Protein AF-A0A917JTC0-F1 (afdb_monomer_lite)

Organism: NCBI:txid89367

Sequence (74 aa):
MVHHLQPGQSEAKDNGERLGCSAGGRLVQLRRRVSEPGFVVTVDAEPRPDVPAELITHDWAAANAAFDRLMRAY

pLDDT: mean 87.59, std 10.24, range [42.22, 95.88]

Radius of gyration: 11.61 Å; chains: 1; bounding box: 26×24×26 Å

Structure (mmCIF, N/CA/C/O backbone):
data_AF-A0A917JTC0-F1
#
_entry.id   AF-A0A917JTC0-F1
#
loop_
_atom_site.group_PDB
_atom_site.id
_atom_site.type_symbol
_atom_site.label_atom_id
_atom_site.label_alt_id
_atom_site.label_comp_id
_atom_site.label_asym_id
_atom_site.label_entity_id
_atom_site.label_seq_id
_atom_site.pdbx_PDB_ins_code
_atom_site.Cartn_x
_atom_site.Cartn_y
_atom_site.Cartn_z
_atom_site.occupancy
_atom_site.B_iso_or_equiv
_atom_site.auth_seq_id
_atom_site.auth_comp_id
_atom_site.auth_asym_id
_atom_site.auth_atom_id
_atom_site.pdbx_PDB_model_num
ATOM 1 N N . MET A 1 1 ? 11.890 17.463 1.749 1.00 42.22 1 MET A N 1
ATOM 2 C CA . MET A 1 1 ? 13.025 16.594 1.384 1.00 42.22 1 MET A CA 1
ATOM 3 C C . MET A 1 1 ? 12.425 15.397 0.664 1.00 42.22 1 MET A C 1
ATOM 5 O O . MET A 1 1 ? 11.690 14.646 1.287 1.00 42.22 1 MET A O 1
ATOM 9 N N . VAL A 1 2 ? 12.569 15.321 -0.660 1.00 49.34 2 VAL A N 1
ATOM 10 C CA . VAL A 1 2 ? 12.088 14.166 -1.435 1.00 49.34 2 VAL A CA 1
ATOM 11 C C . VAL A 1 2 ? 13.116 13.066 -1.209 1.00 49.34 2 VAL A C 1
ATOM 13 O O . VAL A 1 2 ? 14.276 13.233 -1.586 1.00 49.34 2 VAL A O 1
ATOM 16 N N . HIS A 1 3 ? 12.734 12.006 -0.504 1.00 59.28 3 HIS A N 1
ATOM 17 C CA . HIS A 1 3 ? 13.603 10.853 -0.312 1.00 59.28 3 HIS A CA 1
ATOM 18 C C . HIS A 1 3 ? 13.891 10.244 -1.693 1.00 59.28 3 HIS A C 1
ATOM 20 O O . HIS A 1 3 ? 12.967 9.839 -2.396 1.00 59.28 3 HIS A O 1
ATOM 26 N N . HIS A 1 4 ? 15.163 10.239 -2.110 1.00 74.62 4 HIS A N 1
ATOM 27 C CA . HIS A 1 4 ? 15.639 9.582 -3.336 1.00 74.62 4 HIS A CA 1
ATOM 28 C C . HIS A 1 4 ? 15.622 8.057 -3.132 1.00 74.62 4 HIS A C 1
ATOM 30 O O . HIS A 1 4 ? 16.669 7.419 -3.052 1.00 74.62 4 HIS A O 1
ATOM 36 N N . LEU A 1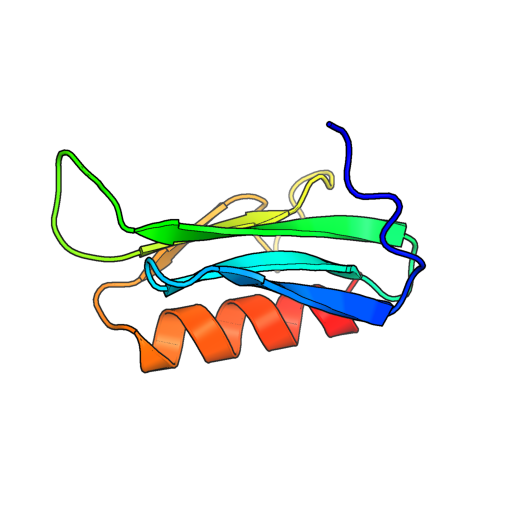 5 ? 14.437 7.468 -2.981 1.00 86.50 5 LEU A N 1
ATOM 37 C CA . LEU A 1 5 ? 14.293 6.017 -2.930 1.00 86.50 5 LEU A CA 1
ATOM 38 C C . LEU A 1 5 ? 14.521 5.456 -4.334 1.00 86.50 5 LEU A C 1
ATOM 40 O O . LEU A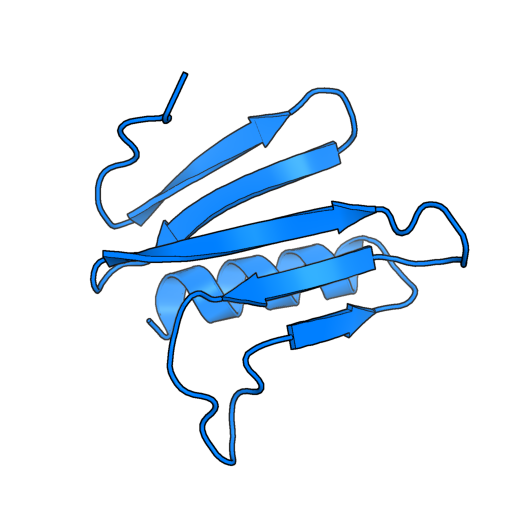 1 5 ? 13.833 5.830 -5.286 1.00 86.50 5 LEU A O 1
ATOM 44 N N . GLN A 1 6 ? 15.496 4.561 -4.463 1.00 91.00 6 GLN A N 1
ATOM 45 C CA . GLN A 1 6 ? 15.695 3.797 -5.690 1.00 91.00 6 GLN A CA 1
ATOM 46 C C . GLN A 1 6 ? 14.618 2.707 -5.813 1.00 91.00 6 GLN A C 1
ATOM 48 O O . GLN A 1 6 ? 14.072 2.281 -4.792 1.00 91.00 6 GLN A O 1
ATOM 53 N N . PRO A 1 7 ? 14.316 2.218 -7.029 1.00 92.00 7 PRO A N 1
ATOM 54 C CA . PRO A 1 7 ? 13.385 1.109 -7.210 1.00 92.00 7 PRO A CA 1
ATOM 55 C C . PRO A 1 7 ? 13.730 -0.098 -6.327 1.00 92.00 7 PRO A C 1
ATOM 57 O O . PRO A 1 7 ? 14.887 -0.507 -6.225 1.00 92.00 7 PRO A O 1
ATOM 60 N N . GLY A 1 8 ? 12.717 -0.648 -5.663 1.00 91.50 8 GLY A N 1
ATOM 61 C CA . GLY A 1 8 ? 12.832 -1.713 -4.668 1.00 91.50 8 GLY A CA 1
ATOM 62 C C . GLY A 1 8 ? 13.193 -1.251 -3.249 1.00 91.50 8 GLY A C 1
ATOM 63 O O . GLY A 1 8 ? 13.180 -2.076 -2.335 1.00 91.50 8 GLY A O 1
ATOM 64 N N . GLN A 1 9 ? 13.495 0.031 -3.023 1.00 94.00 9 GLN A N 1
ATOM 65 C CA . GLN A 1 9 ? 13.823 0.544 -1.691 1.00 94.00 9 GLN A CA 1
ATOM 66 C C . GLN A 1 9 ? 12.590 1.049 -0.952 1.00 94.00 9 GLN A C 1
ATOM 68 O O . GLN A 1 9 ? 11.695 1.666 -1.526 1.00 94.00 9 GLN A O 1
ATOM 73 N N . SER A 1 10 ? 12.586 0.853 0.363 1.00 93.81 10 SER A N 1
ATOM 74 C CA . SER A 1 10 ? 11.605 1.459 1.253 1.00 93.81 10 SER A CA 1
ATOM 75 C C . SER A 1 10 ? 12.244 1.888 2.558 1.00 93.81 10 SER A C 1
ATOM 77 O O . SER A 1 10 ? 13.179 1.250 3.036 1.00 93.81 10 SER A O 1
ATOM 79 N N . GLU A 1 11 ? 11.671 2.913 3.161 1.00 93.62 11 GLU A N 1
ATOM 80 C CA . GLU A 1 11 ? 11.981 3.379 4.499 1.00 93.62 11 GLU A CA 1
ATOM 81 C C . GLU A 1 11 ? 10.745 3.274 5.395 1.00 93.62 11 GLU A C 1
ATOM 83 O O . GLU A 1 11 ? 9.601 3.403 4.945 1.00 93.62 11 GLU A O 1
ATOM 88 N N . ALA A 1 12 ? 10.991 3.032 6.678 1.00 91.88 12 ALA A N 1
ATOM 89 C CA . ALA A 1 12 ? 9.986 3.094 7.723 1.00 91.88 12 ALA A CA 1
ATOM 90 C C . ALA A 1 12 ? 10.304 4.285 8.626 1.00 91.88 12 ALA A C 1
ATOM 92 O O . ALA A 1 12 ? 11.460 4.514 8.979 1.00 91.88 12 ALA A O 1
ATOM 93 N N . LYS A 1 13 ? 9.273 5.041 8.983 1.00 87.62 13 LYS A N 1
ATOM 94 C CA . LYS A 1 13 ? 9.354 6.151 9.927 1.00 87.62 13 LYS A CA 1
ATOM 95 C C . LYS A 1 13 ? 8.984 5.677 11.328 1.00 87.62 13 LYS A C 1
ATOM 97 O O . LYS A 1 13 ? 8.216 4.730 11.495 1.00 87.62 13 LYS A O 1
ATOM 102 N N . ASP A 1 14 ? 9.447 6.409 12.336 1.00 82.88 14 ASP A N 1
ATOM 103 C CA . ASP A 1 14 ? 9.217 6.091 13.754 1.00 82.88 14 ASP A CA 1
ATOM 104 C C . ASP A 1 14 ? 7.733 6.114 14.160 1.00 82.88 14 ASP A C 1
ATOM 106 O O . ASP A 1 14 ? 7.331 5.497 15.143 1.00 82.88 14 ASP A O 1
ATOM 110 N N . ASN A 1 15 ? 6.891 6.804 13.386 1.00 80.12 15 ASN A N 1
ATOM 111 C CA . ASN A 1 15 ? 5.440 6.852 13.576 1.00 80.12 15 ASN A CA 1
ATOM 112 C C . ASN A 1 15 ? 4.696 5.651 12.957 1.00 80.12 15 ASN A C 1
ATOM 114 O O . ASN A 1 15 ? 3.463 5.621 12.982 1.00 80.12 15 ASN A O 1
ATOM 118 N N . GLY A 1 16 ? 5.419 4.681 12.389 1.00 81.62 16 GLY A N 1
ATOM 119 C CA . GLY A 1 16 ? 4.835 3.552 11.674 1.00 81.62 16 GLY A CA 1
ATOM 120 C C . GLY A 1 16 ? 4.341 3.912 10.272 1.00 81.62 16 GLY A C 1
ATOM 121 O O . GLY A 1 16 ? 3.556 3.181 9.693 1.00 81.62 16 GLY A O 1
ATOM 122 N N . GLU A 1 17 ? 4.742 5.031 9.682 1.00 91.81 17 GLU A N 1
ATOM 123 C CA . GLU A 1 17 ? 4.523 5.240 8.249 1.00 91.81 17 GLU A CA 1
ATOM 124 C C . GLU A 1 17 ? 5.619 4.544 7.441 1.00 91.81 17 GLU A C 1
ATOM 126 O O . GLU A 1 17 ? 6.758 4.415 7.893 1.00 91.81 17 GLU A O 1
ATOM 131 N N . ARG A 1 18 ? 5.294 4.110 6.222 1.00 94.94 18 ARG A N 1
ATOM 132 C CA . ARG A 1 18 ? 6.282 3.559 5.284 1.00 94.94 18 ARG A CA 1
ATOM 133 C C . ARG A 1 18 ? 6.211 4.303 3.962 1.00 94.94 18 ARG A C 1
ATOM 135 O O . ARG A 1 18 ? 5.125 4.633 3.487 1.00 94.94 18 ARG A O 1
ATOM 142 N N . LEU A 1 19 ? 7.371 4.543 3.367 1.00 94.62 19 LEU A N 1
ATOM 143 C CA . LEU A 1 19 ? 7.515 5.123 2.038 1.00 94.62 19 LEU A CA 1
ATOM 144 C C . LEU A 1 19 ? 8.402 4.194 1.216 1.00 94.62 19 LEU A C 1
ATOM 146 O O . LEU A 1 19 ? 9.457 3.778 1.682 1.00 94.62 19 LEU A O 1
ATOM 150 N N . GLY A 1 20 ? 7.976 3.839 0.013 1.00 94.25 20 GLY A N 1
ATOM 151 C CA . GLY A 1 20 ? 8.704 2.926 -0.855 1.00 94.25 20 GLY A CA 1
ATOM 152 C C . GLY A 1 20 ? 8.682 3.368 -2.303 1.00 94.25 20 GLY A C 1
ATOM 153 O O . GLY A 1 20 ? 7.746 4.022 -2.749 1.00 94.25 20 GLY A O 1
ATOM 154 N N . CYS A 1 21 ? 9.718 2.996 -3.037 1.00 93.69 21 CYS A N 1
ATOM 155 C CA . CYS A 1 21 ? 9.741 3.019 -4.486 1.00 93.69 21 CYS A CA 1
ATOM 156 C C . CYS A 1 21 ? 9.695 1.560 -4.942 1.00 93.69 21 CYS A C 1
ATOM 158 O O . CYS A 1 21 ? 10.614 0.792 -4.669 1.00 93.69 21 CYS A O 1
ATOM 160 N N . SER A 1 22 ? 8.590 1.154 -5.556 1.00 91.88 22 SER A N 1
ATOM 161 C CA . SER A 1 22 ? 8.365 -0.208 -6.056 1.00 91.88 22 SER A CA 1
ATOM 162 C C . SER A 1 22 ? 9.371 -0.597 -7.151 1.00 91.88 22 SER A C 1
ATOM 164 O O . SER A 1 22 ? 10.151 0.237 -7.622 1.00 91.88 22 SER A O 1
ATOM 166 N N . ALA A 1 23 ? 9.411 -1.874 -7.531 1.00 87.06 23 ALA A N 1
ATOM 167 C CA . ALA A 1 23 ? 10.422 -2.411 -8.444 1.00 87.06 23 ALA A CA 1
ATOM 168 C C . ALA A 1 23 ? 10.390 -1.764 -9.843 1.00 87.06 23 ALA A C 1
ATOM 170 O O . ALA A 1 23 ? 11.441 -1.570 -10.453 1.00 87.06 23 ALA A O 1
ATOM 171 N N . GLY A 1 24 ? 9.219 -1.377 -10.340 1.00 87.25 24 GLY A N 1
ATOM 172 C CA . GLY A 1 24 ? 9.035 -0.600 -11.573 1.00 87.25 24 GLY A CA 1
ATOM 173 C C . GLY A 1 24 ? 8.909 0.908 -11.338 1.00 87.25 24 GLY A C 1
ATOM 174 O O . GLY A 1 24 ? 8.421 1.633 -12.207 1.00 87.25 24 GLY A O 1
ATOM 175 N N . GLY A 1 25 ? 9.381 1.402 -10.188 1.00 89.25 25 GLY A N 1
ATOM 176 C CA . GLY A 1 25 ? 9.629 2.825 -9.951 1.00 89.25 25 GLY A CA 1
ATOM 177 C C . GLY A 1 25 ? 8.415 3.639 -9.505 1.00 89.25 25 GLY A C 1
ATOM 178 O O . GLY A 1 25 ? 8.438 4.864 -9.606 1.00 89.25 25 GLY A O 1
ATOM 179 N N . ARG A 1 26 ? 7.340 2.995 -9.032 1.00 90.75 26 ARG A N 1
ATOM 180 C CA . ARG A 1 26 ? 6.153 3.691 -8.500 1.00 90.75 26 ARG A CA 1
ATOM 181 C C . ARG A 1 26 ? 6.279 3.963 -7.014 1.00 90.75 26 ARG A C 1
ATOM 183 O O . ARG A 1 26 ? 6.706 3.086 -6.265 1.00 90.75 26 ARG A O 1
ATOM 190 N N . LEU A 1 27 ? 5.849 5.145 -6.589 1.00 92.94 27 LEU A N 1
ATOM 191 C CA . LEU A 1 27 ? 5.809 5.509 -5.179 1.00 92.94 27 LEU A CA 1
ATOM 192 C 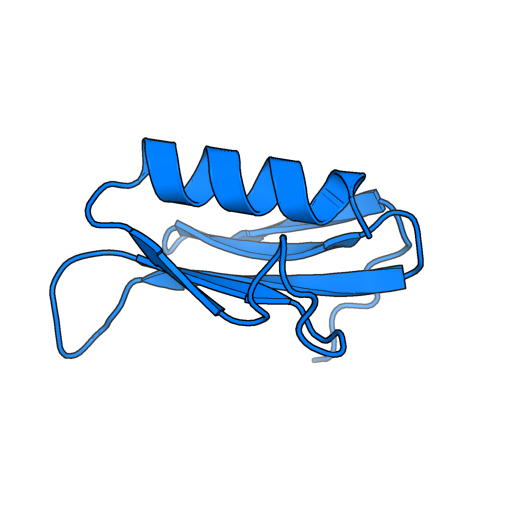C . LEU A 1 27 ? 4.706 4.724 -4.465 1.00 92.94 27 LEU A C 1
ATOM 194 O O . LEU A 1 27 ? 3.563 4.736 -4.909 1.00 92.94 27 LEU A O 1
ATOM 198 N N . VAL A 1 28 ? 5.034 4.082 -3.349 1.00 94.25 28 VAL A N 1
ATOM 199 C CA . VAL A 1 28 ? 4.095 3.382 -2.466 1.00 94.25 28 VAL A CA 1
ATOM 200 C C . VAL A 1 28 ? 4.169 4.019 -1.083 1.00 94.25 28 VAL A C 1
ATOM 202 O O . VAL A 1 28 ? 5.255 4.276 -0.564 1.00 94.25 28 VAL A O 1
ATOM 205 N N . GLN A 1 29 ? 3.023 4.287 -0.467 1.00 95.69 29 GLN A N 1
ATOM 206 C CA . GLN A 1 29 ? 2.934 4.905 0.855 1.00 95.69 29 GLN A CA 1
ATOM 207 C C . GLN A 1 29 ? 2.017 4.104 1.757 1.00 95.69 29 GLN A C 1
ATOM 209 O O . GLN A 1 29 ? 0.924 3.742 1.350 1.00 95.69 29 GLN A O 1
ATOM 214 N N . LEU A 1 30 ? 2.430 3.890 3.001 1.00 95.88 30 LEU A N 1
ATOM 215 C CA . LEU A 1 30 ? 1.580 3.412 4.083 1.00 95.88 30 LEU A CA 1
ATOM 216 C C . LEU A 1 30 ? 1.490 4.520 5.124 1.00 95.88 30 LEU A C 1
ATOM 218 O O . LEU A 1 30 ? 2.515 4.973 5.637 1.00 95.88 30 LEU A O 1
ATOM 222 N N . ARG A 1 31 ? 0.268 4.939 5.453 1.00 95.12 31 ARG A N 1
ATOM 223 C CA . ARG A 1 31 ? 0.008 5.945 6.486 1.00 95.12 31 ARG A CA 1
ATOM 224 C C . ARG A 1 31 ? -1.078 5.495 7.448 1.00 95.12 31 ARG A C 1
ATOM 226 O O . ARG A 1 31 ? -2.023 4.808 7.062 1.00 95.12 31 ARG A O 1
ATOM 233 N N . ARG A 1 32 ? -0.977 5.925 8.704 1.00 93.19 32 ARG A N 1
ATOM 234 C CA . ARG A 1 32 ? -2.076 5.796 9.665 1.00 93.19 32 ARG A CA 1
ATOM 235 C C . ARG A 1 32 ? -3.144 6.841 9.347 1.00 93.19 32 ARG A C 1
ATOM 237 O O . ARG A 1 32 ? -2.824 7.997 9.078 1.00 93.19 32 ARG A O 1
ATOM 244 N N . ARG A 1 33 ? -4.415 6.448 9.385 1.00 92.06 33 ARG A N 1
ATOM 245 C CA . ARG A 1 33 ? -5.529 7.384 9.203 1.00 92.06 33 ARG A CA 1
ATOM 246 C C . ARG A 1 33 ? -5.679 8.232 10.472 1.00 92.06 33 ARG A C 1
ATOM 248 O O . ARG A 1 33 ? -5.590 7.716 11.584 1.00 92.06 33 ARG A O 1
ATOM 255 N N . VAL A 1 34 ? -5.839 9.546 10.299 1.00 86.25 34 VAL A N 1
ATOM 256 C CA . VAL A 1 34 ? -5.901 10.510 11.418 1.00 86.25 34 VAL A CA 1
ATOM 257 C C . VAL A 1 34 ? -7.335 10.685 11.914 1.00 86.25 34 VAL A C 1
ATOM 259 O O . VAL A 1 34 ? -7.574 10.690 13.117 1.00 86.25 34 VAL A O 1
ATOM 262 N N . SER A 1 35 ? -8.289 10.805 10.990 1.00 85.56 35 SER A N 1
ATOM 263 C CA . SER A 1 35 ? -9.700 11.068 11.306 1.00 85.56 35 SER A CA 1
ATOM 264 C C . SER A 1 35 ? -10.518 9.806 11.579 1.00 85.56 35 SER A C 1
ATOM 266 O O . SER A 1 35 ? -11.617 9.897 12.114 1.00 85.56 35 SER A O 1
ATOM 268 N N . GLU A 1 36 ? -9.997 8.634 11.219 1.00 89.50 36 GLU A N 1
ATOM 269 C CA . GLU A 1 36 ? -10.690 7.352 11.334 1.00 89.50 36 GLU A CA 1
ATOM 270 C C . GLU A 1 36 ? -9.710 6.242 11.735 1.00 89.50 36 GLU A C 1
ATOM 272 O O . GLU A 1 36 ? -8.515 6.354 11.449 1.00 89.50 36 GLU A O 1
ATOM 277 N N . PRO A 1 37 ? -10.183 5.147 12.358 1.00 88.19 37 PRO A N 1
ATOM 278 C CA . PRO A 1 37 ? -9.348 3.983 12.620 1.00 88.19 37 PRO A CA 1
ATOM 279 C C . PRO A 1 37 ? -8.776 3.358 11.338 1.00 88.19 37 PRO A C 1
ATOM 281 O O . PRO A 1 37 ? -9.394 3.379 10.267 1.00 88.19 37 PRO A O 1
ATOM 284 N N . GLY A 1 38 ? -7.600 2.748 11.482 1.00 92.12 38 GLY A N 1
ATOM 285 C CA . GLY A 1 38 ? -6.943 1.970 10.436 1.00 92.12 38 GLY A CA 1
ATOM 286 C C . GLY A 1 38 ? -5.818 2.701 9.705 1.00 92.12 38 GLY A C 1
ATOM 287 O O . GLY A 1 38 ? -5.265 3.708 10.160 1.00 92.12 38 GLY A O 1
ATOM 288 N N . PHE A 1 39 ? -5.464 2.144 8.554 1.00 94.56 39 PHE A N 1
ATOM 289 C CA . PHE A 1 39 ? -4.321 2.521 7.739 1.00 94.56 39 PHE A CA 1
ATOM 290 C C . PHE A 1 39 ? -4.743 2.639 6.283 1.00 94.56 39 PHE A C 1
ATOM 292 O O . PHE A 1 39 ? -5.649 1.946 5.820 1.00 94.56 39 PHE A O 1
ATOM 299 N N . VAL A 1 40 ? -4.062 3.514 5.563 1.00 94.94 40 VAL A N 1
ATOM 300 C CA . VAL A 1 40 ? -4.219 3.683 4.126 1.00 94.94 40 VAL A CA 1
ATOM 301 C C . VAL A 1 40 ? -2.901 3.336 3.451 1.00 94.94 40 VAL A C 1
ATOM 303 O O . VAL A 1 40 ? -1.838 3.788 3.883 1.00 94.94 40 VAL A O 1
ATOM 306 N N . VAL A 1 41 ? -2.978 2.522 2.404 1.00 94.69 41 VAL A N 1
ATOM 307 C CA . VAL A 1 41 ? -1.856 2.214 1.523 1.00 94.69 41 VAL A CA 1
ATOM 308 C C . VAL A 1 41 ? -2.169 2.780 0.147 1.00 94.69 41 VAL A C 1
ATOM 310 O O . VAL A 1 41 ? -3.205 2.447 -0.420 1.00 94.69 41 VAL A O 1
ATOM 313 N N . THR A 1 42 ? -1.305 3.635 -0.389 1.00 94.88 42 THR A N 1
ATOM 314 C CA . THR A 1 42 ? -1.469 4.223 -1.723 1.00 94.88 42 THR A CA 1
ATOM 315 C C . THR A 1 42 ? -0.309 3.857 -2.634 1.00 94.88 42 THR A C 1
ATOM 317 O O . THR A 1 42 ? 0.812 3.647 -2.169 1.00 94.88 42 THR A O 1
ATOM 320 N N . VAL A 1 43 ? -0.571 3.800 -3.939 1.00 92.56 43 VAL A N 1
ATOM 321 C CA . VAL A 1 43 ? 0.449 3.692 -4.987 1.00 92.56 43 VAL A CA 1
ATOM 322 C C . VAL A 1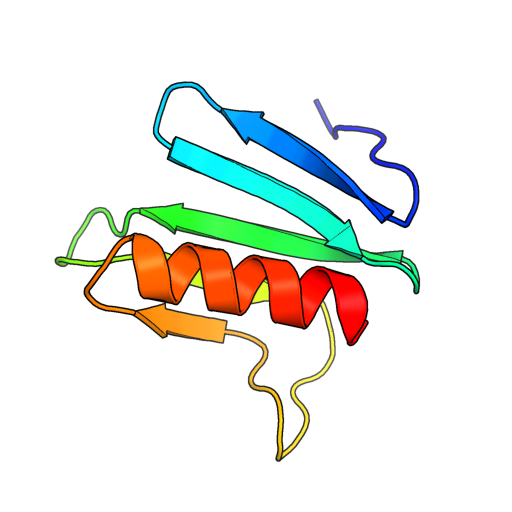 43 ? 0.226 4.773 -6.040 1.00 92.56 43 VAL A C 1
ATOM 324 O O . VAL A 1 43 ? -0.898 4.991 -6.484 1.00 92.56 43 VAL A O 1
ATOM 327 N N . ASP A 1 44 ? 1.299 5.447 -6.448 1.00 89.94 44 ASP A N 1
ATOM 328 C CA . ASP A 1 44 ? 1.295 6.443 -7.523 1.00 89.94 44 ASP A CA 1
ATOM 329 C C . ASP A 1 44 ? 1.316 5.757 -8.901 1.00 89.94 44 ASP A C 1
ATOM 331 O O . ASP A 1 44 ? 2.311 5.730 -9.638 1.00 89.94 44 ASP A O 1
ATOM 335 N N . ALA A 1 45 ? 0.208 5.086 -9.204 1.00 84.12 45 ALA A N 1
ATOM 336 C CA . ALA A 1 45 ? -0.041 4.393 -10.456 1.00 84.12 45 ALA A CA 1
ATOM 337 C C . ALA A 1 45 ? -1.512 4.545 -10.853 1.00 84.12 45 ALA A C 1
ATOM 339 O O . ALA A 1 45 ? -2.384 4.740 -10.005 1.00 84.12 45 ALA A O 1
ATOM 340 N N . GLU A 1 46 ? -1.795 4.424 -12.151 1.00 81.00 46 GLU A N 1
ATOM 341 C CA . GLU A 1 46 ? -3.178 4.356 -12.616 1.00 81.00 46 GLU A CA 1
ATOM 342 C C . GLU A 1 46 ? -3.880 3.143 -11.983 1.00 81.00 46 GLU A C 1
ATOM 344 O O . GLU A 1 46 ? -3.319 2.038 -11.999 1.00 81.00 46 GLU A O 1
ATOM 349 N N . PRO A 1 47 ? -5.090 3.321 -11.422 1.00 74.94 47 PRO A N 1
ATOM 350 C CA . PRO A 1 47 ? -5.823 2.233 -10.800 1.00 74.94 47 PRO A CA 1
ATOM 351 C C . PRO A 1 47 ? -6.122 1.148 -11.836 1.00 74.94 47 PRO A C 1
ATOM 353 O O . PRO A 1 47 ? -6.660 1.416 -12.911 1.00 74.94 47 PRO A O 1
ATOM 356 N N . ARG A 1 48 ? -5.782 -0.096 -11.496 1.00 75.19 48 ARG A N 1
ATOM 357 C CA . ARG A 1 48 ? -6.105 -1.278 -12.302 1.00 75.19 48 ARG A CA 1
ATOM 358 C C . ARG A 1 48 ? -7.285 -2.013 -11.665 1.00 75.19 48 ARG A C 1
ATOM 360 O O . ARG A 1 48 ? -7.436 -1.935 -10.446 1.00 75.19 48 ARG A O 1
ATOM 367 N N . PRO A 1 49 ? -8.080 -2.774 -12.439 1.00 70.50 49 PRO A N 1
ATOM 368 C CA . PRO A 1 49 ? -9.223 -3.521 -11.904 1.00 70.50 49 PRO A CA 1
ATOM 369 C C . PRO A 1 49 ? -8.858 -4.414 -10.708 1.00 70.50 49 PRO A C 1
ATOM 371 O O . PRO A 1 49 ? -9.635 -4.534 -9.767 1.00 70.50 49 PRO A O 1
ATOM 374 N N . ASP A 1 50 ? -7.645 -4.976 -10.718 1.00 68.94 50 ASP A N 1
ATOM 375 C CA . ASP A 1 50 ? -7.171 -5.921 -9.700 1.00 68.94 50 ASP A CA 1
ATOM 376 C C . ASP A 1 50 ? -6.339 -5.276 -8.578 1.00 68.94 50 ASP A C 1
ATOM 378 O O . ASP A 1 50 ? -6.005 -5.941 -7.591 1.00 68.94 50 ASP A O 1
ATOM 382 N N . VAL A 1 51 ? -5.953 -4.001 -8.730 1.00 68.50 51 VAL A N 1
ATOM 383 C CA . VAL A 1 51 ? -5.115 -3.281 -7.763 1.00 68.50 51 VAL A CA 1
ATOM 384 C C . VAL A 1 51 ? -5.552 -1.815 -7.686 1.00 68.50 51 VAL A C 1
ATOM 386 O O . VAL A 1 51 ? -5.174 -1.020 -8.556 1.00 68.50 51 VAL A O 1
ATOM 389 N N . PRO A 1 52 ? -6.335 -1.435 -6.660 1.00 77.12 52 PRO A N 1
ATOM 390 C CA . PRO A 1 52 ? -6.736 -0.049 -6.486 1.00 77.12 52 PRO A CA 1
ATOM 391 C C . PRO A 1 52 ? -5.518 0.816 -6.130 1.00 77.12 52 PRO A C 1
ATOM 393 O O . PRO A 1 52 ? -4.590 0.360 -5.460 1.00 77.12 52 PRO A O 1
ATOM 396 N N . ALA A 1 53 ? -5.534 2.077 -6.569 1.00 85.00 53 ALA A N 1
ATOM 397 C CA . ALA A 1 53 ? -4.489 3.054 -6.246 1.00 85.00 53 ALA A CA 1
ATOM 398 C C . ALA A 1 53 ? -4.470 3.430 -4.750 1.00 85.00 53 ALA A C 1
ATOM 400 O O . ALA A 1 53 ? -3.466 3.930 -4.246 1.00 85.00 53 ALA A O 1
ATOM 401 N N . GLU A 1 54 ? -5.564 3.156 -4.037 1.00 90.81 54 GLU A N 1
ATOM 402 C CA . GLU A 1 54 ? -5.715 3.345 -2.598 1.00 90.81 54 GLU A CA 1
ATOM 403 C C . GLU A 1 54 ? -6.396 2.120 -1.974 1.00 90.81 54 GLU A C 1
ATOM 405 O O . GLU A 1 54 ? -7.404 1.627 -2.481 1.00 90.81 54 GLU A O 1
ATOM 410 N N . LEU A 1 55 ? -5.856 1.639 -0.855 1.00 92.00 55 LEU A N 1
ATOM 411 C CA . LEU A 1 55 ? -6.412 0.542 -0.075 1.00 92.00 55 LEU A CA 1
ATOM 412 C C . LEU A 1 55 ? -6.487 0.926 1.402 1.00 92.00 55 LEU A C 1
ATOM 414 O O . LEU A 1 55 ? -5.476 1.242 2.031 1.00 92.00 55 LEU A O 1
ATOM 418 N N . ILE A 1 56 ? -7.689 0.844 1.969 1.00 93.50 56 ILE A N 1
ATOM 419 C CA . ILE A 1 56 ? -7.936 1.065 3.394 1.00 93.50 56 ILE A CA 1
ATOM 420 C C . ILE A 1 56 ? -7.943 -0.286 4.109 1.00 93.50 56 ILE A C 1
ATOM 422 O O . ILE A 1 56 ? -8.600 -1.232 3.679 1.00 93.50 56 ILE A O 1
ATOM 426 N N . THR A 1 57 ? -7.212 -0.372 5.215 1.00 92.56 57 THR A N 1
ATOM 427 C CA . THR A 1 57 ? -7.117 -1.567 6.063 1.00 92.56 57 THR A CA 1
ATOM 428 C C . THR A 1 57 ? -7.370 -1.186 7.518 1.00 92.56 57 THR A C 1
ATOM 430 O O . THR A 1 57 ? -7.047 -0.077 7.942 1.00 92.56 57 THR A O 1
ATOM 433 N N . HIS A 1 58 ? -7.969 -2.083 8.300 1.00 91.44 58 HIS A N 1
ATOM 434 C CA . HIS A 1 58 ? -8.278 -1.806 9.708 1.00 91.44 58 HIS A CA 1
ATOM 435 C C . HIS A 1 58 ? -7.135 -2.175 10.659 1.00 91.44 58 HIS A C 1
ATOM 437 O O . HIS A 1 58 ? -7.043 -1.604 11.744 1.00 91.44 58 HIS A O 1
ATOM 443 N N . ASP A 1 59 ? -6.251 -3.087 10.256 1.00 91.62 59 ASP A N 1
ATOM 444 C CA . ASP A 1 59 ? -5.144 -3.567 11.072 1.00 91.62 59 ASP A CA 1
ATOM 445 C C . ASP A 1 59 ? -3.778 -3.333 10.412 1.00 91.62 59 ASP A C 1
ATOM 447 O O . ASP A 1 59 ? -3.633 -3.225 9.193 1.00 91.62 59 ASP A O 1
ATOM 451 N N . TRP A 1 60 ? -2.755 -3.247 11.261 1.00 90.81 60 TRP A N 1
ATOM 452 C CA . TRP A 1 60 ? -1.385 -2.951 10.854 1.00 90.81 60 TRP A CA 1
ATOM 453 C C . TRP A 1 60 ? -0.769 -4.063 9.995 1.00 90.81 60 TRP A C 1
ATOM 455 O O . TRP A 1 60 ? -0.004 -3.778 9.072 1.00 90.81 60 TRP A O 1
ATOM 465 N N . ALA A 1 61 ? -1.091 -5.329 10.268 1.00 92.94 61 ALA A N 1
ATOM 466 C CA . ALA A 1 61 ? -0.509 -6.457 9.548 1.00 92.94 61 ALA A CA 1
ATOM 467 C C . ALA A 1 61 ? -1.011 -6.503 8.097 1.00 92.94 61 ALA A C 1
ATOM 469 O O . ALA A 1 61 ? -0.204 -6.634 7.175 1.00 92.94 61 ALA A O 1
ATOM 470 N N . ALA A 1 62 ? -2.312 -6.300 7.883 1.00 93.88 62 ALA A N 1
ATOM 471 C CA . ALA A 1 62 ? -2.915 -6.180 6.562 1.00 93.88 62 ALA A CA 1
ATOM 472 C C . ALA A 1 62 ? -2.356 -4.981 5.789 1.00 93.88 62 ALA A C 1
ATOM 474 O O . ALA A 1 62 ? -2.040 -5.117 4.606 1.00 93.88 62 ALA A O 1
ATOM 475 N N . ALA A 1 63 ? -2.159 -3.836 6.453 1.00 94.44 63 ALA A N 1
ATOM 476 C CA . ALA A 1 63 ? -1.544 -2.658 5.842 1.00 94.44 63 ALA A CA 1
ATOM 477 C C . ALA A 1 63 ? -0.124 -2.953 5.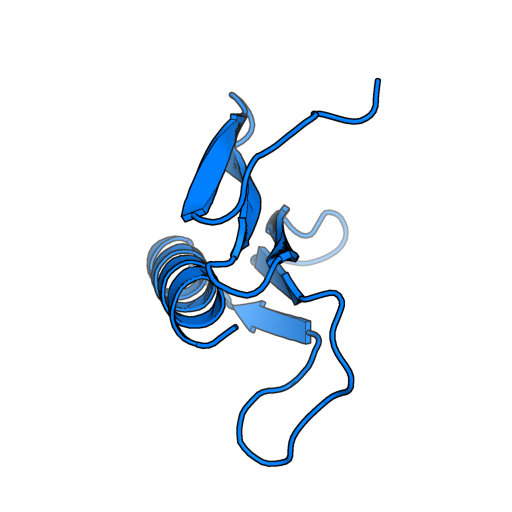325 1.00 94.44 63 ALA A C 1
ATOM 479 O O . ALA A 1 63 ? 0.225 -2.597 4.200 1.00 94.44 63 ALA A O 1
ATOM 480 N N . ASN A 1 64 ? 0.694 -3.648 6.122 1.00 94.94 64 ASN A N 1
ATOM 481 C CA . ASN A 1 64 ? 2.054 -4.014 5.724 1.00 94.94 64 ASN A CA 1
ATOM 482 C C . ASN A 1 64 ? 2.071 -5.044 4.597 1.00 94.94 64 ASN A C 1
ATOM 484 O O . ASN A 1 64 ? 2.818 -4.873 3.637 1.00 94.94 64 ASN A O 1
ATOM 488 N N . ALA A 1 65 ? 1.215 -6.064 4.670 1.00 94.88 65 ALA A N 1
ATOM 489 C CA . ALA A 1 65 ? 1.088 -7.051 3.604 1.00 94.88 65 ALA A CA 1
ATOM 490 C C . ALA A 1 65 ? 0.662 -6.399 2.277 1.00 94.88 65 ALA A C 1
ATOM 492 O O . ALA A 1 65 ? 1.188 -6.740 1.216 1.00 94.88 65 ALA A O 1
ATOM 493 N N . ALA A 1 66 ? -0.256 -5.430 2.331 1.00 93.69 66 ALA A N 1
ATOM 494 C CA . ALA A 1 66 ? -0.662 -4.645 1.173 1.00 93.69 66 ALA A CA 1
ATOM 495 C C . ALA A 1 66 ? 0.486 -3.796 0.612 1.00 93.69 66 ALA A C 1
ATOM 497 O O . ALA A 1 66 ? 0.724 -3.822 -0.594 1.00 93.69 66 ALA A O 1
ATOM 498 N N . PHE A 1 67 ? 1.226 -3.091 1.471 1.00 94.69 67 PHE A N 1
ATOM 499 C CA . PHE A 1 67 ? 2.402 -2.322 1.060 1.00 94.69 67 PHE A CA 1
ATOM 500 C C . PHE A 1 67 ? 3.440 -3.213 0.367 1.00 94.69 67 PHE A C 1
ATOM 502 O O . PHE A 1 67 ? 3.869 -2.909 -0.744 1.00 94.69 67 PHE A O 1
ATOM 509 N N . ASP A 1 68 ? 3.793 -4.351 0.970 1.00 94.38 68 ASP A N 1
ATOM 510 C CA . ASP A 1 68 ? 4.784 -5.274 0.412 1.00 94.38 68 ASP A CA 1
ATOM 511 C C . ASP A 1 68 ? 4.306 -5.891 -0.913 1.00 94.38 68 ASP A C 1
ATOM 513 O O . ASP A 1 68 ? 5.106 -6.117 -1.824 1.00 94.38 68 ASP A O 1
ATOM 517 N N . ARG A 1 69 ? 2.995 -6.133 -1.060 1.00 92.25 69 ARG A N 1
ATOM 518 C CA . ARG A 1 69 ? 2.396 -6.567 -2.328 1.00 92.25 69 ARG A CA 1
ATOM 519 C C . ARG A 1 69 ? 2.546 -5.496 -3.407 1.00 92.25 69 ARG A C 1
ATOM 521 O O . ARG A 1 69 ? 2.955 -5.832 -4.515 1.00 92.25 69 ARG A O 1
ATOM 528 N N . LEU A 1 70 ? 2.244 -4.234 -3.101 1.00 91.50 70 LEU A N 1
ATOM 529 C CA . LEU A 1 70 ? 2.365 -3.124 -4.055 1.00 91.50 70 LEU A CA 1
ATOM 530 C C . LEU A 1 70 ? 3.821 -2.858 -4.448 1.00 91.50 70 LEU A C 1
ATOM 532 O O . LE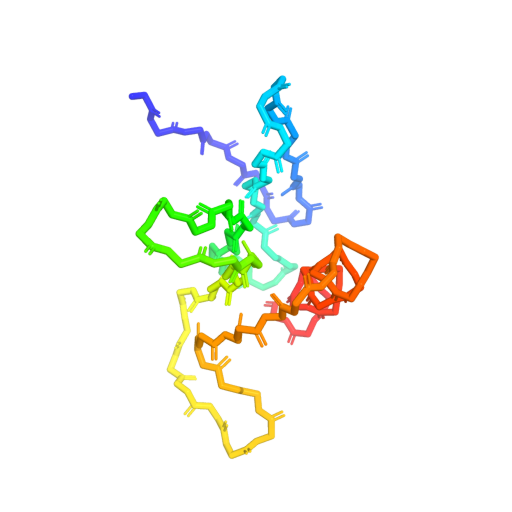U A 1 70 ? 4.094 -2.654 -5.625 1.00 91.50 70 LEU A O 1
ATOM 536 N N . MET A 1 71 ? 4.755 -2.960 -3.500 1.00 93.44 71 MET A N 1
ATOM 537 C CA . MET A 1 71 ? 6.196 -2.849 -3.758 1.00 93.44 71 MET A CA 1
ATOM 538 C C . MET A 1 71 ? 6.724 -3.885 -4.761 1.00 93.44 71 MET A C 1
ATOM 540 O O . MET A 1 71 ? 7.714 -3.616 -5.435 1.00 93.44 71 MET A O 1
ATOM 544 N N . ARG A 1 72 ? 6.090 -5.065 -4.838 1.00 90.19 72 ARG A N 1
ATOM 545 C CA . ARG A 1 72 ? 6.454 -6.150 -5.770 1.00 90.19 72 ARG A CA 1
ATOM 546 C C . ARG A 1 72 ? 5.672 -6.116 -7.081 1.00 90.19 72 ARG A C 1
ATOM 548 O O . ARG A 1 72 ? 6.175 -6.595 -8.090 1.00 90.19 72 ARG A O 1
ATOM 555 N N . ALA A 1 73 ? 4.416 -5.673 -7.036 1.00 84.81 73 ALA A N 1
ATOM 556 C CA . ALA A 1 73 ? 3.511 -5.698 -8.183 1.00 84.81 73 ALA A CA 1
ATOM 557 C C . ALA A 1 73 ? 3.771 -4.557 -9.174 1.00 84.81 73 ALA A C 1
ATOM 559 O O . ALA A 1 73 ? 3.441 -4.696 -10.355 1.00 84.81 73 ALA A O 1
ATOM 560 N N . TYR A 1 74 ? 4.314 -3.446 -8.678 1.00 77.69 74 TYR A N 1
ATOM 561 C CA . TYR A 1 74 ? 4.665 -2.269 -9.459 1.00 77.69 74 TYR A CA 1
ATOM 562 C C . TYR A 1 74 ? 6.159 -2.063 -9.546 1.00 77.69 74 TYR A C 1
ATOM 564 O O . TYR A 1 74 ? 6.512 -1.303 -10.462 1.00 77.69 74 TYR A O 1
#

Foldseek 3Di:
DPPPADQLDKDADPQRKIWHQANVGWIWIWDADDVDAFIKIAIPDDQDPVHGRIDTDRDSVVSVVNRVCRSHVD

Secondary structure (DSSP, 8-state):
----PPTT-EEE-TTS-EEEE-TTS-EEEEEE-SSSSSEEEEESSPPBTTB-SEEEESSHHHHHHHHHHHHHH-